Protein AF-A0A6N8VXY4-F1 (afdb_monomer_lite)

Radius of gyration: 12.51 Å; chains: 1; bounding box: 26×30×28 Å

pLDDT: mean 94.93, std 6.18, range [59.84, 98.56]

Sequence (72 aa):
MTGTFFNIDFKGRNGVALKDKWSEGPKTYLGIATTEFPNMFMITGPGSPSVLSNMPVSIEQHVEWVSDFIEY

Foldseek 3Di:
DCVVVVVDQDAFPPRDTLCVVQVVHDDADQQFGDPRHPPDGDQLGPNHCRPVDPRVVSNVVSVVVSVVVVVD

Structure (mmCIF, N/CA/C/O backbone):
data_AF-A0A6N8VXY4-F1
#
_entry.id   AF-A0A6N8VXY4-F1
#
loop_
_atom_site.group_PDB
_atom_site.id
_atom_site.type_symbol
_atom_site.label_atom_id
_atom_site.label_alt_id
_atom_site.label_comp_id
_atom_site.label_asym_id
_atom_site.label_entity_id
_atom_site.label_seq_id
_atom_site.pdbx_PDB_ins_code
_atom_site.Cartn_x
_atom_site.Cartn_y
_atom_site.Cartn_z
_atom_site.occupancy
_atom_site.B_iso_or_equiv
_atom_site.auth_seq_id
_atom_site.auth_comp_id
_atom_site.auth_asym_id
_atom_site.auth_atom_id
_atom_site.pdbx_PDB_model_num
ATOM 1 N N . MET A 1 1 ? 0.210 10.867 -1.273 1.00 59.84 1 MET A N 1
ATOM 2 C CA . MET A 1 1 ? -0.385 9.647 -1.868 1.00 59.84 1 MET A CA 1
ATOM 3 C C . MET A 1 1 ? -1.331 8.903 -0.907 1.00 59.84 1 MET A C 1
ATOM 5 O O . MET A 1 1 ? -1.567 7.720 -1.077 1.00 59.84 1 MET A O 1
ATOM 9 N N . THR A 1 2 ? -1.911 9.563 0.101 1.00 69.19 2 THR A N 1
ATOM 10 C CA . THR A 1 2 ? -2.902 8.940 1.008 1.00 69.19 2 THR A CA 1
ATOM 11 C C . THR A 1 2 ? -4.345 9.280 0.648 1.00 69.19 2 THR A C 1
ATOM 13 O O . THR A 1 2 ? -5.243 8.522 0.988 1.00 69.19 2 THR A O 1
ATOM 16 N N . GLY A 1 3 ? -4.568 10.383 -0.079 1.00 76.56 3 GLY A N 1
ATOM 17 C CA . GLY A 1 3 ? -5.907 10.903 -0.374 1.00 76.56 3 GLY A CA 1
ATOM 18 C C . GLY A 1 3 ? -6.839 9.884 -1.030 1.00 76.56 3 GLY A C 1
ATOM 19 O O . GLY A 1 3 ? -7.949 9.690 -0.553 1.00 76.56 3 GLY A O 1
ATOM 20 N N . THR A 1 4 ? -6.376 9.159 -2.053 1.00 85.94 4 THR A N 1
ATOM 21 C CA . THR A 1 4 ? -7.204 8.149 -2.734 1.00 85.94 4 THR A CA 1
ATOM 22 C C . THR A 1 4 ? -7.591 6.991 -1.813 1.00 85.94 4 THR A C 1
ATOM 24 O O . THR A 1 4 ? -8.707 6.490 -1.908 1.00 85.94 4 THR A O 1
ATOM 27 N N . PHE A 1 5 ? -6.719 6.604 -0.874 1.00 88.25 5 PHE A N 1
ATOM 28 C CA . PHE A 1 5 ? -7.029 5.559 0.106 1.00 88.25 5 PHE A CA 1
ATOM 29 C C . PHE A 1 5 ? -8.110 5.988 1.102 1.00 88.25 5 PHE A C 1
ATOM 31 O O . PHE A 1 5 ? -8.842 5.140 1.597 1.00 88.25 5 PHE A O 1
ATOM 38 N N . PHE A 1 6 ? -8.237 7.287 1.387 1.00 89.44 6 PHE A N 1
ATOM 39 C CA . PHE A 1 6 ? -9.251 7.811 2.308 1.00 89.44 6 PHE A CA 1
ATOM 40 C C . PHE A 1 6 ? -10.621 8.035 1.656 1.00 89.44 6 PHE A C 1
ATOM 42 O O . PHE A 1 6 ? -11.597 8.253 2.369 1.00 89.44 6 PHE A O 1
ATOM 49 N N . ASN A 1 7 ? -10.715 7.923 0.328 1.00 93.12 7 ASN A N 1
ATOM 50 C CA . ASN A 1 7 ? -11.986 7.992 -0.399 1.00 93.12 7 ASN A CA 1
ATOM 51 C C . ASN A 1 7 ? -12.776 6.673 -0.358 1.00 93.12 7 ASN A C 1
ATOM 53 O O . ASN A 1 7 ? -13.936 6.642 -0.761 1.00 93.12 7 ASN A O 1
ATOM 57 N N . ILE A 1 8 ? -12.155 5.587 0.106 1.00 93.75 8 ILE A N 1
ATOM 58 C CA . ILE A 1 8 ? -12.768 4.266 0.245 1.00 93.75 8 ILE A CA 1
ATOM 59 C C . ILE A 1 8 ? -12.823 3.928 1.735 1.00 93.75 8 ILE A C 1
ATOM 61 O O . ILE A 1 8 ? -11.843 4.107 2.461 1.00 93.75 8 ILE A O 1
ATOM 65 N N . ASP A 1 9 ? -13.957 3.408 2.204 1.00 94.94 9 ASP A N 1
ATOM 66 C CA . ASP A 1 9 ? -14.093 2.958 3.591 1.00 94.94 9 ASP A CA 1
ATOM 67 C C . ASP A 1 9 ? -13.511 1.549 3.782 1.00 94.94 9 ASP A C 1
ATOM 69 O O . ASP A 1 9 ? -14.230 0.560 3.920 1.00 94.94 9 ASP A O 1
ATOM 73 N N . PHE A 1 10 ? -12.181 1.445 3.762 1.00 96.00 10 PHE A N 1
ATOM 74 C CA . PHE A 1 10 ? -11.489 0.188 4.038 1.00 96.00 10 PHE A CA 1
ATOM 75 C C . PHE A 1 10 ? -11.661 -0.220 5.505 1.00 96.00 10 PHE A C 1
ATOM 77 O O . PHE A 1 10 ? -11.216 0.496 6.411 1.00 96.00 10 PHE A O 1
ATOM 84 N N . LYS A 1 11 ? -12.239 -1.406 5.728 1.00 97.50 11 LYS A N 1
ATOM 85 C CA . LYS A 1 11 ? -12.364 -2.042 7.044 1.00 97.50 11 LYS A CA 1
ATOM 86 C C . LYS A 1 11 ? -11.457 -3.262 7.142 1.00 97.50 11 LYS A C 1
ATOM 88 O O . LYS A 1 11 ? -11.593 -4.206 6.370 1.00 97.50 11 LYS A O 1
ATOM 93 N N . GLY A 1 12 ? -10.537 -3.218 8.094 1.00 97.06 12 GLY 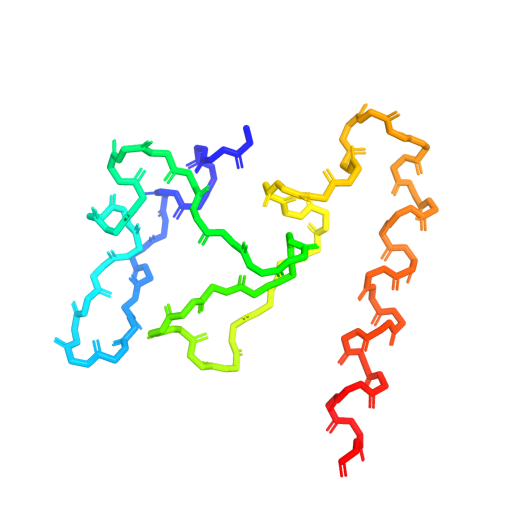A N 1
ATOM 94 C CA . GLY A 1 12 ? -9.670 -4.328 8.453 1.00 97.06 12 GLY A CA 1
ATOM 95 C C . GLY A 1 12 ? -10.301 -5.226 9.516 1.00 97.06 12 GLY A C 1
ATOM 96 O O . GLY A 1 12 ? -11.511 -5.213 9.765 1.00 97.06 12 GLY A O 1
ATOM 97 N N . ARG A 1 13 ? -9.451 -5.999 10.189 1.00 97.69 13 ARG A N 1
ATOM 98 C CA . ARG A 1 13 ? -9.811 -6.837 11.335 1.00 97.69 13 ARG A CA 1
ATOM 99 C C . ARG A 1 13 ? -10.514 -6.013 12.407 1.00 97.69 13 ARG A C 1
ATOM 101 O O . ARG A 1 13 ? -10.177 -4.855 12.641 1.00 97.69 13 ARG A O 1
ATOM 108 N N . ASN A 1 14 ? -11.497 -6.629 13.060 1.00 96.56 14 ASN A N 1
ATOM 109 C CA . ASN A 1 14 ? -12.265 -6.024 14.151 1.00 96.56 14 ASN A CA 1
ATOM 110 C C . ASN A 1 14 ? -12.914 -4.669 13.792 1.00 96.56 14 ASN A C 1
ATOM 112 O O . ASN A 1 14 ? -13.176 -3.859 14.675 1.00 96.56 14 ASN A O 1
ATOM 116 N N . GLY A 1 15 ? -13.159 -4.403 12.503 1.00 96.38 15 GLY A N 1
ATOM 117 C CA . GLY A 1 15 ? -13.781 -3.161 12.037 1.00 96.38 15 GLY A CA 1
ATOM 118 C C . GLY A 1 15 ? -12.859 -1.938 12.030 1.00 96.38 15 GLY A C 1
ATOM 119 O O . GLY A 1 15 ? -13.348 -0.825 11.835 1.00 96.38 15 GLY A O 1
ATOM 120 N N . VAL A 1 16 ? -11.544 -2.115 12.213 1.00 97.56 16 VAL A N 1
ATOM 121 C CA . VAL A 1 16 ? -10.570 -1.013 12.177 1.00 97.56 16 VAL A CA 1
ATOM 122 C C . VAL A 1 16 ? -10.626 -0.322 10.816 1.00 97.56 16 VAL A C 1
ATOM 124 O O . VAL A 1 16 ? -10.409 -0.958 9.784 1.00 97.56 16 VAL A O 1
ATOM 127 N N . ALA A 1 17 ? -10.896 0.984 10.795 1.00 97.12 17 ALA A N 1
ATOM 128 C CA . ALA A 1 17 ? -10.879 1.752 9.557 1.00 97.12 17 ALA A CA 1
ATOM 129 C C . ALA A 1 17 ? -9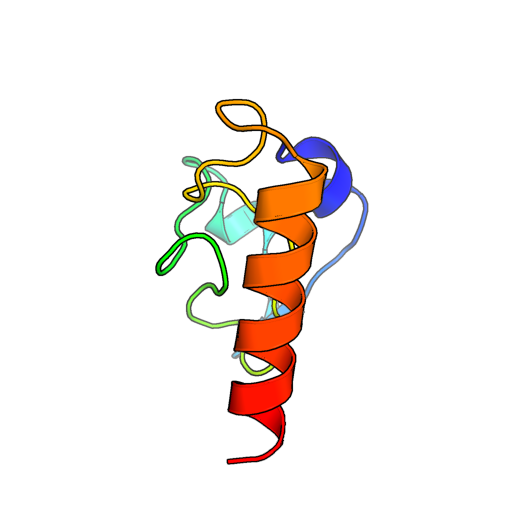.449 2.185 9.206 1.00 97.12 17 ALA A C 1
ATOM 131 O O . ALA A 1 17 ? -8.695 2.644 10.069 1.00 97.12 17 ALA A O 1
ATOM 132 N N . LEU A 1 18 ? -9.077 2.091 7.926 1.00 96.56 18 LEU A N 1
ATOM 133 C CA . LEU A 1 18 ? -7.720 2.438 7.478 1.00 96.56 18 LEU A CA 1
ATOM 134 C C . LEU A 1 18 ? -7.383 3.906 7.763 1.00 96.56 18 LEU A C 1
ATOM 136 O O . LEU A 1 18 ? -6.274 4.217 8.191 1.00 96.56 18 LEU A O 1
ATOM 140 N N . LYS A 1 19 ? -8.367 4.795 7.580 1.00 95.50 19 LYS A N 1
ATOM 141 C CA . LYS A 1 19 ? -8.250 6.230 7.869 1.00 95.50 19 LYS A CA 1
ATOM 142 C C . LYS A 1 19 ? -7.894 6.508 9.334 1.00 95.50 19 LYS A C 1
ATOM 144 O O . LYS A 1 19 ? -7.058 7.364 9.600 1.00 95.50 19 LYS A O 1
ATOM 149 N N . ASP A 1 20 ? -8.473 5.748 10.266 1.00 95.62 20 ASP A N 1
ATOM 150 C CA . ASP A 1 20 ? -8.245 5.932 11.700 1.00 95.62 20 ASP A CA 1
ATOM 151 C C . ASP A 1 20 ? -6.850 5.412 12.057 1.00 95.62 20 ASP A C 1
ATOM 153 O O . ASP A 1 20 ? -6.076 6.085 12.739 1.00 95.62 20 ASP A O 1
ATOM 157 N N . LYS A 1 21 ? -6.481 4.248 11.506 1.00 95.88 21 LYS A N 1
ATOM 158 C CA . LYS A 1 21 ? -5.151 3.659 11.681 1.00 95.88 21 LYS A CA 1
ATOM 159 C C . LYS A 1 21 ? -4.025 4.550 11.142 1.00 95.88 21 LYS A C 1
ATOM 161 O O . LYS A 1 21 ? -2.940 4.583 11.719 1.00 95.88 21 LYS A O 1
ATOM 166 N N . TRP A 1 22 ? -4.250 5.231 10.022 1.00 96.06 22 TRP A N 1
ATOM 167 C CA . TRP A 1 22 ? -3.270 6.107 9.369 1.00 96.06 22 TRP A CA 1
ATOM 168 C C . TRP A 1 22 ? -3.422 7.588 9.742 1.00 96.06 22 TRP A C 1
ATOM 170 O O . TRP A 1 22 ? -2.862 8.446 9.060 1.00 96.06 22 TRP A O 1
ATOM 180 N N . SER A 1 23 ? -4.144 7.903 10.820 1.00 94.38 23 SER A N 1
ATOM 181 C CA . SER A 1 23 ? -4.344 9.280 11.304 1.00 94.38 23 SER A CA 1
ATOM 182 C C . SER A 1 23 ? -3.034 10.018 11.622 1.00 94.38 23 SER A C 1
ATOM 184 O O . SER A 1 23 ? -2.933 11.217 11.386 1.00 94.38 23 SER A O 1
ATOM 186 N N . GLU A 1 24 ? -2.004 9.298 12.071 1.00 94.94 24 GLU A N 1
ATOM 187 C CA . GLU A 1 24 ? -0.650 9.822 12.329 1.00 94.94 24 GLU A CA 1
ATOM 188 C C . GLU A 1 24 ? 0.312 9.632 11.140 1.00 94.94 24 GLU A C 1
ATOM 190 O O . GLU A 1 24 ? 1.527 9.770 11.270 1.00 94.94 24 GLU A O 1
ATOM 195 N N . GLY A 1 25 ? -0.224 9.268 9.976 1.00 93.62 25 GLY A N 1
ATOM 196 C CA . GLY A 1 25 ? 0.529 8.917 8.778 1.00 93.62 25 GLY A CA 1
ATOM 197 C C . GLY A 1 25 ? 0.523 7.411 8.469 1.00 93.62 25 GLY A C 1
ATOM 198 O O . GLY A 1 25 ? 0.241 6.583 9.343 1.00 93.62 25 GLY A O 1
ATOM 199 N N . PRO A 1 26 ? 0.815 7.021 7.211 1.00 95.38 26 PRO A N 1
ATOM 200 C CA . PRO A 1 26 ? 0.797 5.622 6.793 1.00 95.38 26 PRO A CA 1
ATOM 201 C C . PRO A 1 26 ? 1.852 4.787 7.509 1.00 95.38 26 PRO A C 1
ATOM 203 O O . PRO A 1 26 ? 3.045 5.072 7.439 1.00 95.38 26 PRO A O 1
ATOM 206 N N . LYS A 1 27 ? 1.403 3.704 8.140 1.00 95.94 27 LYS A N 1
ATOM 207 C CA . LYS A 1 27 ? 2.272 2.682 8.734 1.00 95.94 27 LYS A CA 1
ATOM 208 C C . LYS A 1 27 ? 2.149 1.426 7.878 1.00 95.94 27 LYS A C 1
ATOM 210 O O . LYS A 1 27 ? 1.100 0.776 7.888 1.00 95.94 27 LYS A O 1
ATOM 215 N N . THR A 1 28 ? 3.179 1.113 7.101 1.00 97.38 28 THR A N 1
ATOM 216 C CA . THR A 1 28 ? 3.192 0.001 6.139 1.00 97.38 28 THR A CA 1
ATOM 217 C C . THR A 1 28 ? 4.395 -0.906 6.372 1.00 97.38 28 THR A C 1
ATOM 219 O O . THR A 1 28 ? 5.405 -0.497 6.941 1.00 97.38 28 THR A O 1
ATOM 222 N N . TYR A 1 29 ? 4.275 -2.157 5.941 1.00 97.81 29 TYR A N 1
ATOM 223 C CA . TYR A 1 29 ? 5.388 -3.082 5.824 1.00 97.81 29 TYR A CA 1
ATOM 224 C C . TYR A 1 29 ? 5.839 -3.095 4.363 1.00 97.81 29 TYR A C 1
ATOM 226 O O . TYR A 1 29 ? 5.054 -3.435 3.474 1.00 97.81 29 TYR A O 1
ATOM 234 N N . LEU A 1 30 ? 7.074 -2.640 4.126 1.00 97.00 30 LEU A N 1
ATOM 235 C CA . LEU A 1 30 ? 7.706 -2.509 2.803 1.00 97.00 30 LEU A CA 1
ATOM 236 C C . LEU A 1 30 ? 6.931 -1.638 1.791 1.00 97.00 30 LEU A C 1
ATOM 238 O O . LEU A 1 30 ? 7.193 -1.688 0.596 1.00 97.00 30 LEU A O 1
ATOM 242 N N . GLY A 1 31 ? 5.941 -0.860 2.241 1.00 96.25 31 GLY A N 1
ATOM 243 C CA . GLY A 1 31 ? 5.028 -0.142 1.347 1.00 96.25 31 GLY A CA 1
ATOM 244 C C . GLY A 1 31 ? 4.044 -1.025 0.569 1.00 96.25 31 GLY A C 1
ATOM 245 O O . GLY A 1 31 ? 3.313 -0.497 -0.266 1.00 96.25 31 GLY A O 1
ATOM 246 N N . ILE A 1 32 ? 3.996 -2.333 0.856 1.00 97.69 32 ILE A N 1
ATOM 247 C CA . ILE A 1 32 ? 3.141 -3.321 0.178 1.00 97.69 32 ILE A CA 1
ATOM 248 C C . ILE A 1 32 ? 1.888 -3.632 0.993 1.00 97.69 32 ILE A C 1
ATOM 250 O O . ILE A 1 32 ? 0.790 -3.679 0.448 1.00 97.69 32 ILE A O 1
ATOM 254 N N . ALA A 1 33 ? 2.037 -3.820 2.304 1.00 97.56 33 ALA A N 1
ATOM 255 C CA . ALA A 1 33 ? 0.957 -4.254 3.185 1.00 97.56 33 ALA A CA 1
ATOM 256 C C . ALA A 1 33 ? 0.888 -3.398 4.454 1.00 97.56 33 ALA A C 1
ATOM 258 O O . ALA A 1 33 ? 1.791 -2.621 4.768 1.00 97.56 33 ALA A O 1
ATOM 259 N N . THR A 1 34 ? -0.189 -3.536 5.223 1.00 97.44 34 THR A N 1
ATOM 260 C CA . THR A 1 34 ? -0.319 -2.910 6.542 1.00 97.44 34 THR A CA 1
ATOM 261 C C . THR A 1 34 ? -1.008 -3.875 7.508 1.00 97.44 34 THR A C 1
ATOM 263 O O . THR A 1 34 ? -1.900 -4.623 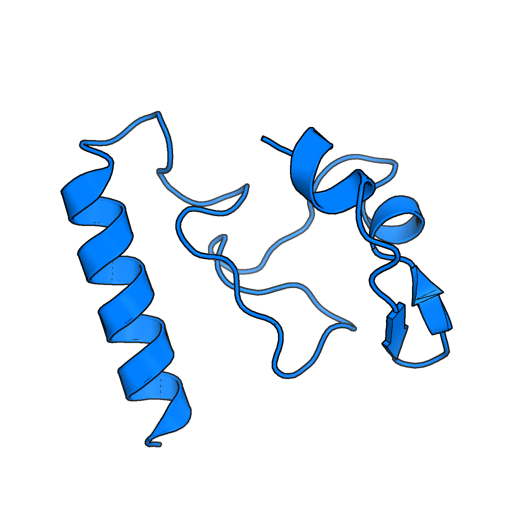7.119 1.00 97.44 34 THR A O 1
ATOM 266 N N . THR A 1 35 ? -0.580 -3.892 8.776 1.00 97.56 35 THR A N 1
ATOM 267 C CA . THR A 1 35 ? -1.143 -4.792 9.809 1.00 97.56 35 THR A CA 1
ATOM 268 C C . THR A 1 35 ? -2.661 -4.615 9.959 1.00 97.56 35 THR A C 1
ATOM 270 O O . THR A 1 35 ? -3.189 -3.583 9.579 1.00 97.56 35 THR A O 1
ATOM 273 N N . GLU A 1 36 ? -3.407 -5.573 10.498 1.00 97.69 36 GLU A N 1
ATOM 274 C CA . GLU A 1 36 ? -4.886 -5.521 10.576 1.00 97.69 36 GLU A CA 1
ATOM 275 C C . GLU A 1 36 ? -5.655 -5.512 9.241 1.00 97.69 36 GLU A C 1
ATOM 277 O O . GLU A 1 36 ? -6.871 -5.660 9.265 1.00 97.69 36 GLU A O 1
ATOM 282 N N . PHE A 1 37 ? -4.999 -5.434 8.080 1.00 98.19 37 PHE A N 1
ATOM 283 C CA . PHE A 1 37 ? -5.643 -5.524 6.762 1.00 98.19 37 PHE A CA 1
ATOM 284 C C . PHE A 1 37 ? -5.104 -6.748 6.000 1.00 98.19 37 PHE A C 1
ATOM 286 O O . PHE A 1 37 ? -4.310 -6.599 5.072 1.00 98.19 37 PHE A O 1
ATOM 293 N N . PRO A 1 38 ? -5.459 -7.982 6.421 1.00 97.75 38 PRO A N 1
ATOM 294 C CA . PRO A 1 38 ? -4.999 -9.194 5.747 1.00 97.75 38 PRO A CA 1
ATOM 295 C C . PRO A 1 38 ? -5.502 -9.229 4.299 1.00 97.75 38 PRO A C 1
ATOM 297 O O . PRO A 1 38 ? -6.609 -8.773 4.019 1.00 97.75 38 PRO A O 1
ATOM 300 N N . ASN A 1 39 ? -4.693 -9.788 3.399 1.00 97.12 39 ASN A N 1
ATOM 301 C CA . ASN A 1 39 ? -4.983 -9.909 1.964 1.00 97.12 39 ASN A CA 1
ATOM 302 C C . ASN A 1 39 ? -5.263 -8.564 1.256 1.00 97.12 39 ASN A C 1
ATOM 304 O O . ASN A 1 39 ? -5.850 -8.544 0.177 1.00 97.12 39 ASN A O 1
ATOM 308 N N . MET A 1 40 ? -4.841 -7.438 1.847 1.00 97.44 40 MET A N 1
ATOM 309 C CA . MET A 1 40 ? -4.838 -6.119 1.215 1.00 97.44 40 MET A CA 1
ATOM 310 C C . MET A 1 40 ? -3.406 -5.744 0.822 1.00 97.44 40 MET A C 1
ATOM 312 O O . MET A 1 40 ? -2.529 -5.642 1.683 1.00 97.44 40 MET A O 1
ATOM 316 N N . PHE A 1 41 ? -3.198 -5.470 -0.466 1.00 97.69 41 PHE A N 1
ATOM 317 C CA . PHE A 1 41 ? -1.904 -5.072 -1.022 1.00 97.69 41 PHE A CA 1
ATOM 318 C C . PHE A 1 41 ? -1.991 -3.707 -1.708 1.00 97.69 41 PHE A C 1
ATOM 320 O O . PHE A 1 41 ? -3.043 -3.309 -2.210 1.00 97.69 41 PHE A O 1
ATOM 327 N N . MET A 1 42 ? -0.874 -2.984 -1.733 1.00 96.56 42 MET A N 1
ATOM 328 C CA . MET A 1 42 ? -0.748 -1.669 -2.356 1.00 96.56 42 MET A CA 1
ATOM 329 C C . MET A 1 42 ? 0.356 -1.686 -3.412 1.00 96.56 42 MET A C 1
ATOM 331 O O . MET A 1 42 ? 1.520 -1.969 -3.122 1.00 96.56 42 MET A O 1
ATOM 335 N N . ILE A 1 43 ? 0.005 -1.306 -4.638 1.00 97.31 43 ILE A N 1
ATOM 336 C CA . ILE A 1 43 ? 0.976 -1.106 -5.716 1.00 97.31 43 ILE A CA 1
ATOM 337 C C . ILE A 1 43 ? 1.519 0.316 -5.615 1.00 97.31 43 ILE A C 1
ATOM 339 O O . ILE A 1 43 ? 0.759 1.284 -5.619 1.00 97.31 43 ILE A O 1
ATOM 343 N N . THR A 1 44 ? 2.840 0.450 -5.485 1.00 95.50 44 THR A N 1
ATOM 344 C CA . THR A 1 44 ? 3.543 1.725 -5.252 1.00 95.50 44 THR A CA 1
ATOM 345 C C . THR A 1 44 ? 3.027 2.532 -4.049 1.00 95.50 44 THR A C 1
ATOM 347 O O . THR A 1 44 ? 2.999 3.765 -4.070 1.00 95.50 44 THR A O 1
ATOM 350 N N . GLY A 1 45 ? 2.618 1.832 -2.981 1.00 93.88 45 GLY A N 1
ATOM 351 C CA . GLY A 1 45 ? 2.024 2.424 -1.782 1.00 93.88 45 GLY A CA 1
ATOM 352 C C . GLY A 1 45 ? 2.985 3.276 -0.932 1.00 93.88 45 GLY A C 1
ATOM 353 O O . GLY A 1 45 ? 4.204 3.260 -1.135 1.00 93.88 45 GLY A O 1
ATOM 354 N N . PRO A 1 46 ? 2.462 4.029 0.054 1.00 94.38 46 PRO A N 1
ATOM 355 C CA . PRO A 1 46 ? 3.283 4.817 0.973 1.00 94.38 46 PRO A CA 1
ATOM 356 C C . PRO A 1 46 ? 4.308 3.946 1.717 1.00 94.38 46 PRO A C 1
ATOM 358 O O . PRO A 1 46 ? 3.948 2.913 2.279 1.00 94.38 46 PRO A O 1
ATOM 361 N N . GLY A 1 47 ? 5.574 4.370 1.744 1.00 93.31 47 GLY A N 1
ATOM 362 C CA . GLY A 1 47 ? 6.686 3.587 2.304 1.00 93.31 47 GLY A CA 1
ATOM 363 C C . GLY A 1 47 ? 7.445 2.733 1.278 1.00 93.31 47 GLY A C 1
ATOM 364 O O . GLY A 1 47 ? 8.432 2.105 1.645 1.00 93.31 47 GLY A O 1
ATOM 365 N N . SER A 1 48 ? 7.019 2.737 0.010 1.00 95.00 48 SER A N 1
ATOM 366 C CA . SER A 1 48 ? 7.781 2.215 -1.137 1.00 95.00 48 SER A CA 1
ATOM 367 C C . SER A 1 48 ? 8.518 3.346 -1.883 1.00 95.00 48 SER A C 1
ATOM 369 O O . SER A 1 48 ? 8.244 4.519 -1.606 1.00 95.00 48 SER A O 1
ATOM 371 N N . PRO A 1 49 ? 9.413 3.043 -2.850 1.00 94.94 49 PRO A N 1
ATOM 372 C CA . PRO A 1 49 ? 10.072 4.063 -3.675 1.00 94.94 49 PRO A CA 1
ATOM 373 C C . PRO A 1 49 ? 9.084 4.997 -4.389 1.00 94.94 49 PRO A C 1
ATOM 375 O O . PRO A 1 49 ? 9.280 6.211 -4.401 1.00 94.94 49 PRO A O 1
ATOM 378 N N . SER A 1 50 ? 7.973 4.446 -4.893 1.00 91.38 50 SER A N 1
ATOM 379 C CA . SER A 1 50 ? 6.829 5.206 -5.408 1.00 91.38 50 SER A CA 1
ATOM 380 C C . SER A 1 50 ? 7.242 6.331 -6.384 1.00 91.38 50 SER A C 1
ATOM 382 O O . SER A 1 50 ? 7.988 6.087 -7.324 1.00 91.38 50 SER A O 1
ATOM 384 N N . VAL A 1 51 ? 6.790 7.572 -6.184 1.00 91.56 51 VAL A N 1
ATOM 385 C CA . VAL A 1 51 ? 7.123 8.736 -7.039 1.00 91.56 51 VAL A CA 1
ATOM 386 C C . VAL A 1 51 ? 8.603 9.140 -7.042 1.00 91.56 51 VAL A C 1
ATOM 388 O O . VAL A 1 51 ? 8.985 10.018 -7.810 1.00 91.56 51 VAL A O 1
ATOM 391 N N . LEU A 1 52 ? 9.434 8.547 -6.181 1.00 94.56 52 LEU A N 1
ATOM 392 C CA . LEU A 1 52 ? 10.875 8.810 -6.130 1.00 94.56 52 LEU A CA 1
ATOM 393 C C . LEU A 1 52 ? 11.675 7.888 -7.066 1.00 94.56 52 LEU A C 1
ATOM 395 O O . LEU A 1 52 ? 12.896 8.009 -7.139 1.00 94.56 52 LEU A O 1
ATOM 399 N N . SER A 1 53 ? 11.008 6.974 -7.775 1.00 95.12 53 SER A N 1
ATOM 400 C CA . SER A 1 53 ? 11.604 6.081 -8.770 1.00 95.12 53 SER A CA 1
ATOM 401 C C . SER A 1 53 ? 10.948 6.249 -10.148 1.00 95.12 53 SER A C 1
ATOM 403 O O . SER A 1 53 ? 9.977 6.988 -10.329 1.00 95.12 53 SER A O 1
ATOM 405 N N . ASN A 1 54 ? 11.476 5.532 -11.146 1.00 96.62 54 ASN A N 1
ATOM 406 C CA . ASN A 1 54 ? 10.777 5.330 -12.411 1.00 96.62 54 ASN A CA 1
ATOM 407 C C . ASN A 1 54 ? 9.514 4.486 -12.155 1.00 96.62 54 ASN A C 1
ATOM 409 O O . ASN A 1 54 ? 9.600 3.266 -12.017 1.00 96.62 54 ASN A O 1
ATOM 413 N N . MET A 1 55 ? 8.354 5.141 -12.050 1.00 95.38 55 MET A N 1
ATOM 414 C CA . MET A 1 55 ? 7.120 4.522 -11.549 1.00 95.38 55 MET A CA 1
ATOM 415 C C . MET A 1 55 ? 6.711 3.217 -12.254 1.00 95.38 55 MET A C 1
ATOM 417 O O . MET A 1 55 ? 6.397 2.278 -11.528 1.00 95.38 55 MET A O 1
ATOM 421 N N . PRO A 1 56 ? 6.745 3.090 -13.598 1.00 97.62 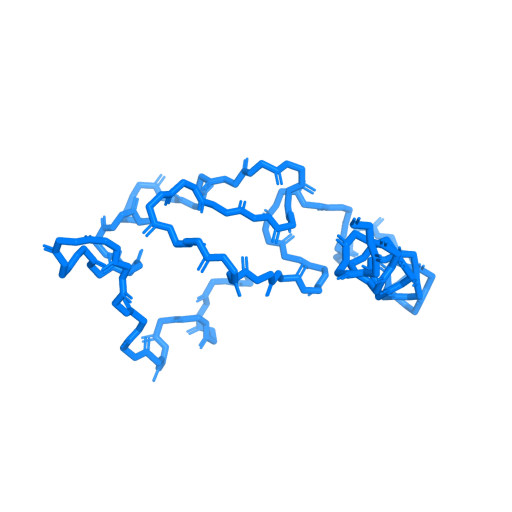56 PRO A N 1
ATOM 422 C CA . PRO A 1 56 ? 6.500 1.815 -14.277 1.00 97.62 56 PRO A CA 1
ATOM 423 C C . PRO A 1 56 ? 7.341 0.648 -13.745 1.00 97.62 56 PRO A C 1
ATOM 425 O O . PRO A 1 56 ? 6.786 -0.404 -13.464 1.00 97.62 56 PRO A O 1
ATOM 428 N N . VAL A 1 57 ? 8.637 0.860 -13.489 1.00 97.88 57 VAL A N 1
ATOM 429 C CA . VAL A 1 57 ? 9.530 -0.183 -12.948 1.00 97.88 57 VAL A CA 1
ATOM 430 C C . VAL A 1 57 ? 9.096 -0.602 -11.543 1.00 97.88 57 VAL A C 1
ATOM 432 O O . VAL A 1 57 ? 9.086 -1.781 -11.207 1.00 97.88 57 VAL A O 1
ATOM 435 N N . SER A 1 58 ? 8.710 0.358 -10.698 1.00 97.81 58 SER A N 1
ATOM 436 C CA . SER A 1 58 ? 8.201 0.038 -9.360 1.00 97.81 58 SER A CA 1
ATOM 437 C C . SER A 1 58 ? 6.816 -0.607 -9.386 1.00 97.81 58 SER A C 1
ATOM 439 O O . SER A 1 58 ? 6.513 -1.402 -8.502 1.00 97.81 58 SER A O 1
ATOM 441 N N . ILE A 1 59 ? 5.981 -0.289 -10.378 1.00 98.25 59 ILE A N 1
ATOM 442 C CA . ILE A 1 59 ? 4.698 -0.963 -10.591 1.00 98.25 59 ILE A CA 1
ATOM 443 C C . ILE A 1 59 ? 4.939 -2.425 -10.967 1.00 98.25 59 ILE A C 1
ATOM 445 O O . ILE A 1 59 ? 4.382 -3.287 -10.295 1.00 98.25 59 ILE A O 1
ATOM 449 N N . GLU A 1 60 ? 5.777 -2.696 -11.973 1.00 98.56 60 GLU A N 1
ATOM 450 C CA . GLU A 1 60 ? 6.125 -4.058 -12.414 1.00 98.56 60 GLU A CA 1
ATOM 451 C C . GLU A 1 60 ? 6.636 -4.889 -11.237 1.00 98.56 60 GLU A C 1
ATOM 453 O O . GLU A 1 60 ? 6.031 -5.898 -10.885 1.00 98.56 60 GLU A O 1
ATOM 458 N N . GLN A 1 61 ? 7.642 -4.379 -10.522 1.00 98.25 61 GLN A N 1
ATOM 459 C CA . GLN A 1 61 ? 8.226 -5.074 -9.377 1.00 98.25 61 GLN A CA 1
ATOM 460 C C . GLN A 1 61 ? 7.204 -5.358 -8.260 1.00 98.25 61 GLN A C 1
ATOM 462 O O . GLN A 1 61 ? 7.210 -6.447 -7.687 1.00 98.25 61 GLN A O 1
ATOM 467 N N . HIS A 1 62 ? 6.327 -4.403 -7.923 1.00 98.44 62 HIS A N 1
ATOM 468 C CA . HIS A 1 62 ? 5.291 -4.618 -6.905 1.00 98.44 62 HIS A CA 1
ATOM 469 C C . HIS A 1 62 ? 4.242 -5.641 -7.362 1.00 98.44 62 HIS A C 1
ATOM 471 O O . HIS A 1 62 ? 3.791 -6.445 -6.549 1.00 98.44 62 HIS A O 1
ATOM 477 N N . VAL A 1 63 ? 3.821 -5.586 -8.629 1.00 98.56 63 VAL A N 1
ATOM 478 C CA . VAL A 1 63 ? 2.814 -6.499 -9.186 1.00 98.56 63 VAL A CA 1
ATOM 479 C C . VAL A 1 63 ? 3.354 -7.924 -9.234 1.00 98.56 63 VAL A C 1
ATOM 481 O O . VAL A 1 63 ? 2.657 -8.831 -8.786 1.00 98.56 63 VAL A O 1
ATOM 484 N N . GLU A 1 64 ? 4.586 -8.113 -9.707 1.00 98.56 64 GLU A N 1
ATOM 485 C CA . GLU A 1 64 ? 5.270 -9.411 -9.722 1.00 98.56 64 GLU A CA 1
ATOM 486 C C . GLU A 1 64 ? 5.373 -9.978 -8.306 1.00 98.56 64 GLU A C 1
ATOM 488 O O . GLU A 1 64 ? 4.865 -11.062 -8.040 1.00 98.56 64 GLU A O 1
ATOM 493 N N . TRP A 1 65 ? 5.897 -9.195 -7.355 1.00 98.44 65 TRP A N 1
ATOM 494 C CA . TRP A 1 65 ? 6.046 -9.648 -5.971 1.00 98.44 65 TRP A CA 1
ATOM 495 C C . TRP A 1 65 ? 4.714 -10.059 -5.329 1.00 98.44 65 TRP A C 1
ATOM 497 O O . TRP A 1 65 ? 4.642 -11.074 -4.639 1.00 98.44 65 TRP A O 1
ATOM 507 N N . VAL A 1 66 ? 3.650 -9.270 -5.529 1.00 98.50 66 VAL A N 1
ATOM 508 C CA . VAL A 1 66 ? 2.324 -9.583 -4.971 1.00 98.50 66 VAL A CA 1
ATOM 509 C C . VAL A 1 66 ? 1.728 -10.819 -5.642 1.00 98.50 66 VAL A C 1
ATOM 511 O O . VAL A 1 66 ? 1.089 -11.611 -4.956 1.00 98.50 66 VAL A O 1
ATOM 514 N N . SER A 1 67 ? 1.938 -10.999 -6.946 1.00 98.44 67 SER A N 1
ATOM 515 C CA . SER A 1 67 ? 1.441 -12.169 -7.679 1.00 98.44 67 SER A CA 1
ATOM 516 C C . SER A 1 67 ? 2.140 -13.444 -7.206 1.00 98.44 67 SER A C 1
ATOM 518 O O . SER A 1 67 ? 1.458 -14.380 -6.800 1.00 98.44 67 SER A O 1
ATOM 520 N N . ASP A 1 68 ? 3.474 -13.428 -7.121 1.00 98.50 68 ASP A N 1
ATOM 521 C CA . ASP A 1 68 ? 4.273 -14.543 -6.599 1.00 98.50 68 ASP A CA 1
ATOM 522 C C . ASP A 1 68 ? 3.877 -14.897 -5.155 1.00 98.50 68 ASP A C 1
ATOM 524 O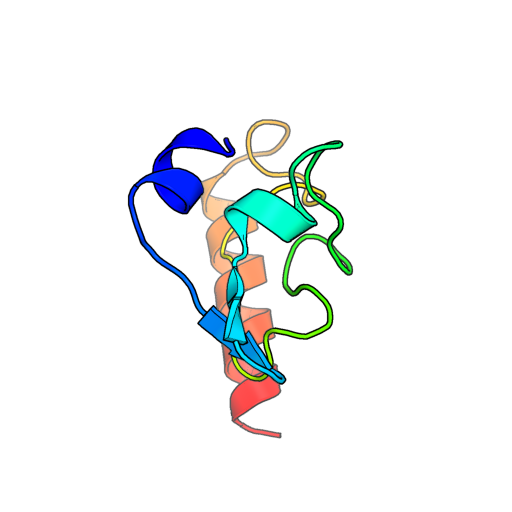 O . ASP A 1 68 ? 3.768 -16.067 -4.796 1.00 98.50 68 ASP A O 1
ATOM 528 N N . PHE A 1 69 ? 3.617 -13.887 -4.312 1.00 98.00 69 PHE A N 1
ATOM 529 C CA . PHE A 1 69 ? 3.164 -14.101 -2.934 1.00 98.00 69 PHE A CA 1
ATOM 530 C C . PHE A 1 69 ? 1.781 -14.761 -2.852 1.00 98.00 69 PHE A C 1
ATOM 532 O O . PHE A 1 69 ? 1.521 -15.505 -1.912 1.00 98.00 69 PHE A O 1
ATOM 539 N N . ILE A 1 70 ? 0.884 -14.468 -3.796 1.00 97.94 70 ILE A N 1
ATOM 540 C CA . ILE A 1 70 ? -0.462 -15.056 -3.837 1.00 97.94 70 ILE A CA 1
ATOM 541 C C . ILE A 1 70 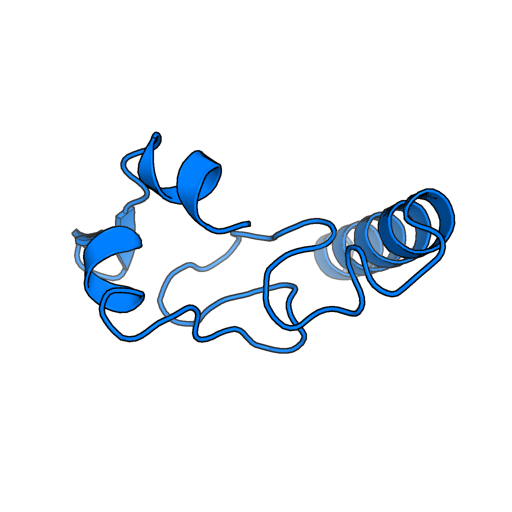? -0.419 -16.519 -4.302 1.00 97.94 70 ILE A C 1
ATOM 543 O O . ILE A 1 70 ? -1.279 -17.300 -3.898 1.00 97.94 70 ILE A O 1
ATOM 547 N N . GLU A 1 71 ? 0.548 -16.888 -5.144 1.00 97.31 71 GLU A N 1
ATOM 548 C CA . GLU A 1 71 ? 0.712 -18.261 -5.642 1.00 97.31 71 GLU A CA 1
ATOM 549 C C . GLU A 1 71 ? 1.374 -19.219 -4.637 1.00 97.31 71 GLU A C 1
ATOM 551 O O . GLU A 1 71 ? 1.214 -20.435 -4.773 1.00 97.31 71 GLU A O 1
ATOM 556 N N . TYR A 1 72 ? 2.101 -18.690 -3.649 1.00 93.06 72 TYR A N 1
ATOM 557 C CA . TYR A 1 72 ? 2.786 -19.456 -2.599 1.00 93.06 72 TYR A CA 1
ATOM 558 C C . TYR A 1 72 ? 1.828 -20.039 -1.544 1.00 93.06 72 TYR A C 1
ATOM 560 O O . TYR A 1 72 ? 1.946 -21.253 -1.252 1.00 93.06 72 TYR A O 1
#

Secondary structure (DSSP, 8-state):
--HHHHTS--B-GGG-BHHHHTTTS---BTTTB-TT-TT---TT-TTSSGGGS-HHHHHHHHHHHHHHHHH-